Protein AF-0000000074775258 (afdb_homodimer)

InterPro domains:
  IPR004345 TB2/DP1/HVA22 [PF03134] (27-69)
  IPR004345 TB2/DP1/HVA22 [PTHR12300] (21-69)

Foldseek 3Di:
DVVVVVVVVCVVCVVVVVVVCVLPVVLVVQCVVLVVDPDVVSNVVSVVSVVVVVVVVVVCVVVVVVVVD/DVVVVVVVVCVVCVVVVVVVCVLPVVLVVQCVVLVVDPDVVSNVVSVVSVVVVVVVVVVCVVVVVVVVD

Secondary structure (DSSP, 8-state):
-HHHHHHHHHHHTHHHHHHHHHHHHHHHHHHHHHHHSS-HHHHHHHHHHHHHHHHHHHHHHHHHHHHH-/-HHHHHHHHHHHTHHHHHHHHHHHHHHHHHHHHHHHSS-HHHHHHHHHHHHHHHHHHHHHHHHHHHHH-

Radius of gyration: 17.77 Å; Cα contacts (8 Å, |Δi|>4): 85; chains: 2; bounding box: 46×44×38 Å

Solvent-accessible surface area (backbone atoms only — not comparable to full-atom values): 7496 Å² total; per-residue (Å²): 114,68,63,55,50,49,49,52,44,46,64,72,38,37,74,75,43,46,56,58,46,57,72,33,48,55,58,37,53,54,42,53,54,21,60,73,42,92,49,56,65,51,31,44,52,49,43,48,51,53,39,51,52,41,54,51,50,50,51,48,53,52,51,51,54,57,70,73,101,115,67,64,54,51,47,49,52,46,45,64,72,37,35,76,75,43,47,57,60,46,57,71,32,48,56,58,37,54,53,42,55,54,23,58,72,42,92,48,59,65,52,31,43,51,51,40,49,50,53,39,52,51,42,54,53,50,51,50,48,53,54,48,51,54,57,70,73,102

pLDDT: mean 84.48, std 12.79, range [53.47, 98.19]

Sequence (138 aa):
MGSGALLSFIARNFDVLAGPLVTLVYPLYASVKAIESKSPEDDQQWLTYWVLYSLVTLFELTFSTLIEWMGSGALLSFIARNFDVLAGPLVTLVYPLYASVKAIESKSPEDDQQWLTYWVLYSLVTLFELTFSTLIEW

Organism: Zingiber officinale (NCBI:txid94328)

Structure (mmCIF, N/CA/C/O backbone):
data_AF-0000000074775258-model_v1
#
loop_
_entity.id
_entity.type
_entity.pdbx_description
1 polymer 'HVA22-like protein'
#
loop_
_atom_site.group_PDB
_atom_site.id
_atom_site.type_symbol
_atom_site.label_atom_id
_atom_site.label_alt_id
_atom_site.label_comp_id
_atom_site.label_asym_id
_atom_site.label_entity_id
_atom_site.label_seq_id
_atom_site.pdbx_PDB_ins_code
_atom_site.Cartn_x
_atom_site.Cartn_y
_atom_site.Cartn_z
_atom_site.occupancy
_atom_site.B_iso_or_equiv
_atom_site.auth_seq_id
_atom_site.auth_comp_id
_atom_site.auth_asym_id
_atom_site.auth_atom_id
_atom_site.pdbx_PDB_model_num
ATOM 1 N N . MET A 1 1 ? -24.375 20.141 -10.727 1 53.47 1 MET A N 1
ATOM 2 C CA . MET A 1 1 ? -23.812 20.672 -9.484 1 53.47 1 MET A CA 1
ATOM 3 C C . MET A 1 1 ? -22.734 19.75 -8.922 1 53.47 1 MET A C 1
ATOM 5 O O . MET A 1 1 ? -21.688 20.219 -8.469 1 53.47 1 MET A O 1
ATOM 9 N N . GLY A 1 2 ? -23 18.484 -9 1 58 2 GLY A N 1
ATOM 10 C CA . GLY A 1 2 ? -22.172 17.438 -8.414 1 58 2 GLY A CA 1
ATOM 11 C C . GLY A 1 2 ? -20.891 17.188 -9.18 1 58 2 GLY A C 1
ATOM 12 O O . GLY A 1 2 ? -19.812 17.031 -8.578 1 58 2 GLY A O 1
ATOM 13 N N . SER A 1 3 ? -21.047 17.25 -10.453 1 64.38 3 SER A N 1
ATOM 14 C CA . SER A 1 3 ? -19.891 17.016 -11.305 1 64.38 3 SER A CA 1
ATOM 15 C C . SER A 1 3 ? -18.891 18.156 -11.219 1 64.38 3 SER A C 1
ATOM 17 O O . SER A 1 3 ? -17.688 17.922 -11.203 1 64.38 3 SER A O 1
ATOM 19 N N . GLY A 1 4 ? -19.422 19.344 -11.188 1 62.38 4 GLY A N 1
ATOM 20 C CA . GLY A 1 4 ? -18.562 20.5 -11.07 1 62.38 4 GLY A CA 1
ATOM 21 C C . GLY A 1 4 ? -17.75 20.516 -9.781 1 62.38 4 GLY A C 1
ATOM 22 O O . GLY A 1 4 ? -16.594 20.922 -9.773 1 62.38 4 GLY A O 1
ATOM 23 N N . ALA A 1 5 ? -18.484 20.266 -8.789 1 64.69 5 ALA A N 1
ATOM 24 C CA . ALA A 1 5 ? -17.812 20.219 -7.488 1 64.69 5 ALA A CA 1
ATOM 25 C C . ALA A 1 5 ? -16.734 19.156 -7.465 1 64.69 5 ALA A C 1
ATOM 27 O O . ALA A 1 5 ? -15.648 19.375 -6.918 1 64.69 5 ALA A O 1
ATOM 28 N N . LEU A 1 6 ? -17.125 18.047 -8.062 1 64.38 6 LEU A N 1
ATOM 29 C CA . LEU A 1 6 ? -16.125 16.984 -8.148 1 64.38 6 LEU A CA 1
ATOM 30 C C . LEU A 1 6 ? -14.938 17.438 -8.992 1 64.38 6 LEU A C 1
ATOM 32 O O . LEU A 1 6 ? -13.781 17.172 -8.641 1 64.38 6 LEU A O 1
ATOM 36 N N . LEU A 1 7 ? -15.289 18.031 -10.133 1 66.81 7 LEU A N 1
ATOM 37 C CA . LEU A 1 7 ? -14.219 18.5 -11.008 1 66.81 7 LEU A CA 1
ATOM 38 C C . LEU A 1 7 ? -13.367 19.547 -10.312 1 66.81 7 LEU A C 1
ATOM 40 O O . LEU A 1 7 ? -12.141 19.547 -10.43 1 66.81 7 LEU A O 1
ATOM 44 N N . SER A 1 8 ? -14.062 20.531 -9.711 1 70.19 8 SER A N 1
ATOM 45 C CA . SER A 1 8 ? -13.32 21.547 -8.961 1 70.19 8 SER A CA 1
ATOM 46 C C . SER A 1 8 ? -12.484 20.906 -7.855 1 70.19 8 SER A C 1
ATOM 48 O O . SER A 1 8 ? -11.359 21.344 -7.594 1 70.19 8 SER A O 1
ATOM 50 N N . PHE A 1 9 ? -13.102 19.922 -7.238 1 65.75 9 PHE A N 1
ATOM 51 C CA . PHE A 1 9 ? -12.406 19.203 -6.18 1 65.75 9 PHE A CA 1
ATOM 52 C C . PHE A 1 9 ? -11.164 18.516 -6.723 1 65.75 9 PHE A C 1
ATOM 54 O O . PHE A 1 9 ? -10.086 18.609 -6.125 1 65.75 9 PHE A O 1
ATOM 61 N N . ILE A 1 10 ? -11.383 17.75 -7.754 1 67.94 10 ILE A N 1
ATOM 62 C CA . ILE A 1 10 ? -10.281 17.016 -8.367 1 67.94 10 ILE A CA 1
ATOM 63 C C . ILE A 1 10 ? -9.18 17.984 -8.789 1 67.94 10 ILE A C 1
ATOM 65 O O . ILE A 1 10 ? -7.996 17.719 -8.57 1 67.94 10 ILE A O 1
ATOM 69 N N . ALA A 1 11 ? -9.609 18.984 -9.336 1 69.31 11 ALA A N 1
ATOM 70 C CA . ALA A 1 11 ? -8.664 19.984 -9.812 1 69.31 11 ALA A CA 1
ATOM 71 C C . ALA A 1 11 ? -7.883 20.594 -8.656 1 69.31 11 ALA A C 1
ATOM 73 O O . ALA A 1 11 ? -6.68 20.859 -8.773 1 69.31 11 ALA A O 1
ATOM 74 N N . ARG A 1 12 ? -8.578 20.828 -7.586 1 70.12 12 ARG A N 1
ATOM 75 C CA . ARG A 1 12 ? -7.949 21.5 -6.457 1 70.12 12 ARG A CA 1
ATOM 76 C C . ARG A 1 12 ? -7.043 20.531 -5.688 1 70.12 12 ARG A C 1
ATOM 78 O O . ARG A 1 12 ? -6.055 20.953 -5.082 1 70.12 12 ARG A O 1
ATOM 85 N N . ASN A 1 13 ? -7.496 19.328 -5.824 1 68.5 13 ASN A N 1
ATOM 86 C CA . ASN A 1 13 ? -6.742 18.359 -5.043 1 68.5 13 ASN A CA 1
ATOM 87 C C . ASN A 1 13 ? -5.895 17.453 -5.938 1 68.5 13 ASN A C 1
ATOM 89 O O . ASN A 1 13 ? -5.469 16.375 -5.516 1 68.5 13 ASN A O 1
ATOM 93 N N . PHE A 1 14 ? -5.762 17.828 -7.145 1 70.94 14 PHE A N 1
ATOM 94 C CA . PHE A 1 14 ? -5.078 17 -8.125 1 70.94 14 PHE A CA 1
ATOM 95 C C . PHE A 1 14 ? -3.67 16.656 -7.648 1 70.94 14 PHE A C 1
ATOM 97 O O . PHE A 1 14 ? -3.23 15.508 -7.77 1 70.94 14 PHE A O 1
ATOM 104 N N . ASP A 1 15 ? -3.02 17.562 -7.176 1 69.44 15 ASP A N 1
ATOM 105 C CA . ASP A 1 15 ? -1.627 17.375 -6.785 1 69.44 15 ASP A CA 1
ATOM 106 C C . ASP A 1 15 ? -1.521 16.422 -5.59 1 69.44 15 ASP A C 1
ATOM 108 O O . ASP A 1 15 ? -0.659 15.547 -5.562 1 69.44 15 ASP A O 1
ATOM 112 N N . VAL A 1 16 ? -2.43 16.594 -4.695 1 66.69 16 VAL A N 1
ATOM 113 C CA . VAL A 1 16 ? -2.354 15.836 -3.451 1 66.69 16 VAL A CA 1
ATOM 114 C C . VAL A 1 16 ? -2.848 14.406 -3.684 1 66.69 16 VAL A C 1
ATOM 116 O O . VAL A 1 16 ? -2.34 13.461 -3.078 1 66.69 16 VAL A O 1
ATOM 119 N N . LEU A 1 17 ? -3.73 14.297 -4.648 1 73.06 17 LEU A N 1
ATOM 120 C CA . LEU A 1 17 ? -4.344 12.992 -4.867 1 73.06 17 LEU A CA 1
ATOM 121 C C . LEU A 1 17 ? -3.617 12.227 -5.965 1 73.06 17 LEU A C 1
ATOM 123 O O . LEU A 1 17 ? -3.693 10.992 -6.023 1 73.06 17 LEU A O 1
ATOM 127 N N . ALA A 1 18 ? -2.914 12.984 -6.797 1 75.38 18 ALA A N 1
ATOM 128 C CA . ALA A 1 18 ? -2.338 12.359 -7.984 1 75.38 18 ALA A CA 1
ATOM 129 C C . ALA A 1 18 ? -1.343 11.266 -7.602 1 75.38 18 ALA A C 1
ATOM 131 O O . ALA A 1 18 ? -1.353 10.18 -8.18 1 75.38 18 ALA A O 1
ATOM 132 N N . GLY A 1 19 ? -0.589 11.523 -6.633 1 77.31 19 GLY A N 1
ATOM 133 C CA . GLY A 1 19 ? 0.424 10.57 -6.211 1 77.31 19 GLY A CA 1
ATOM 134 C C . GLY A 1 19 ? -0.159 9.258 -5.723 1 77.31 19 GLY A C 1
ATOM 135 O O . GLY A 1 19 ? 0.092 8.203 -6.312 1 77.31 19 GLY A O 1
ATOM 136 N N . PRO A 1 20 ? -0.97 9.391 -4.793 1 80 20 PRO A N 1
ATOM 137 C CA . PRO A 1 20 ? -1.56 8.164 -4.258 1 80 20 PRO A CA 1
ATOM 138 C C . PRO A 1 20 ? -2.463 7.453 -5.266 1 80 20 PRO A C 1
ATOM 140 O O . PRO A 1 20 ? -2.533 6.223 -5.277 1 80 20 PRO A O 1
ATOM 143 N N . LEU A 1 21 ? -3.051 8.219 -6.125 1 80.88 21 LEU A N 1
ATOM 144 C CA . LEU A 1 21 ? -3.92 7.594 -7.113 1 80.88 21 LEU A CA 1
ATOM 145 C C . LEU A 1 21 ? -3.105 6.766 -8.102 1 80.88 21 LEU A C 1
ATOM 147 O O . LEU A 1 21 ? -3.488 5.645 -8.445 1 80.88 21 LEU A O 1
ATOM 151 N N . VAL A 1 22 ? -2.021 7.328 -8.492 1 83.88 22 VAL A N 1
ATOM 152 C CA . VAL A 1 22 ? -1.19 6.625 -9.461 1 83.88 22 VAL A CA 1
ATOM 153 C C . VAL A 1 22 ? -0.529 5.418 -8.797 1 83.88 22 VAL A C 1
ATOM 155 O O . VAL A 1 22 ? -0.477 4.332 -9.375 1 83.88 22 VAL A O 1
ATOM 158 N N . THR A 1 23 ? -0.115 5.531 -7.594 1 89.19 23 THR A N 1
ATOM 159 C CA . THR A 1 23 ? 0.648 4.492 -6.91 1 89.19 23 THR A CA 1
ATOM 160 C C . THR A 1 23 ? -0.279 3.406 -6.371 1 89.19 23 THR A C 1
ATOM 162 O O . THR A 1 23 ? 0.177 2.324 -6 1 89.19 23 THR A O 1
ATOM 165 N N . LEU A 1 24 ? -1.541 3.709 -6.5 1 92.88 24 LEU A N 1
ATOM 166 C CA . LEU A 1 24 ? -2.459 2.732 -5.922 1 92.88 24 LEU A CA 1
ATOM 167 C C . LEU A 1 24 ? -3.373 2.146 -6.996 1 92.88 24 LEU A C 1
ATOM 169 O O . LEU A 1 24 ? -3.588 0.932 -7.035 1 92.88 24 LEU A O 1
ATOM 173 N N . VAL A 1 25 ? -3.797 2.955 -7.969 1 92.88 25 VAL A N 1
ATOM 174 C CA . VAL A 1 25 ? -4.852 2.518 -8.875 1 92.88 25 VAL A CA 1
ATOM 175 C C . VAL A 1 25 ? -4.297 1.488 -9.859 1 92.88 25 VAL A C 1
ATOM 177 O O . VAL A 1 25 ? -4.871 0.409 -10.031 1 92.88 25 VAL A O 1
ATOM 180 N N . TYR A 1 26 ? -3.193 1.813 -10.516 1 94.12 26 TYR A N 1
ATOM 181 C CA . TYR A 1 26 ? -2.652 0.896 -11.516 1 94.12 26 TYR A CA 1
ATOM 182 C C . TYR A 1 26 ? -2.25 -0.427 -10.875 1 94.12 26 TYR A C 1
ATOM 184 O O . TYR A 1 26 ? -2.668 -1.495 -11.328 1 94.12 26 TYR A O 1
ATOM 192 N N . PRO A 1 27 ? -1.429 -0.391 -9.859 1 96.88 27 PRO A N 1
ATOM 193 C CA . PRO A 1 27 ? -1.077 -1.658 -9.211 1 96.88 27 PRO A CA 1
ATOM 194 C C . PRO A 1 27 ? -2.297 -2.412 -8.688 1 96.88 27 PRO A C 1
ATOM 196 O O . PRO A 1 27 ? -2.303 -3.645 -8.664 1 96.88 27 PRO A O 1
ATOM 199 N N . LEU A 1 28 ? -3.266 -1.71 -8.25 1 97.38 28 LEU A N 1
ATOM 200 C CA . LEU A 1 28 ? -4.504 -2.34 -7.805 1 97.38 28 LEU A CA 1
ATOM 201 C C . LEU A 1 28 ? -5.164 -3.105 -8.945 1 97.38 28 LEU A C 1
ATOM 203 O O . LEU A 1 28 ? -5.484 -4.289 -8.805 1 97.38 28 LEU A O 1
ATOM 207 N N . TYR A 1 29 ? -5.32 -2.422 -10 1 96.56 29 TYR A N 1
ATOM 208 C CA . TYR A 1 29 ? -5.922 -3.031 -11.18 1 96.56 29 TYR A CA 1
ATOM 209 C C . TYR A 1 29 ? -5.109 -4.23 -11.656 1 96.56 29 TYR A C 1
ATOM 211 O O . TYR A 1 29 ? -5.66 -5.305 -11.898 1 96.56 29 TYR A O 1
ATOM 219 N N . ALA A 1 30 ? -3.877 -4.086 -11.781 1 96.5 30 ALA A N 1
ATOM 220 C CA . ALA A 1 30 ? -2.977 -5.141 -12.242 1 96.5 30 ALA A CA 1
ATOM 221 C C . ALA A 1 30 ? -2.953 -6.305 -11.25 1 96.5 30 ALA A C 1
ATOM 223 O O . ALA A 1 30 ? -2.822 -7.465 -11.656 1 96.5 30 ALA A O 1
ATOM 224 N N . SER A 1 31 ? -3.105 -6.098 -9.945 1 98.19 31 SER A N 1
ATOM 225 C CA . SER A 1 31 ? -3.135 -7.145 -8.93 1 98.19 31 SER A CA 1
ATOM 226 C C . SER A 1 31 ? -4.398 -7.992 -9.039 1 98.19 31 SER A C 1
ATOM 228 O O . SER A 1 31 ? -4.348 -9.211 -8.875 1 98.19 31 SER A O 1
ATOM 230 N N . VAL A 1 32 ? -5.508 -7.398 -9.383 1 97.75 32 VAL A N 1
ATOM 231 C CA . VAL A 1 32 ? -6.754 -8.133 -9.57 1 97.75 32 VAL A CA 1
ATOM 232 C C . VAL A 1 32 ? -6.629 -9.078 -10.758 1 97.75 32 VAL A C 1
ATOM 234 O O . VAL A 1 32 ? -6.988 -10.25 -10.672 1 97.75 32 VAL A O 1
ATOM 237 N N . LYS A 1 33 ? -6.078 -8.5 -11.812 1 97.62 33 LYS A N 1
ATOM 238 C CA . LYS A 1 33 ? -5.875 -9.328 -13 1 97.62 33 LYS A CA 1
ATOM 239 C C . LYS A 1 33 ? -4.914 -10.477 -12.703 1 97.62 33 LYS A C 1
ATOM 241 O O . LYS A 1 33 ? -5.109 -11.594 -13.188 1 97.62 33 LYS A O 1
ATOM 246 N N . ALA A 1 34 ? -3.855 -10.211 -11.914 1 96.69 34 ALA A N 1
ATOM 247 C CA . ALA A 1 34 ? -2.879 -11.234 -11.547 1 96.69 34 ALA A CA 1
ATOM 248 C C . ALA A 1 34 ? -3.527 -12.344 -10.719 1 96.69 34 ALA A C 1
ATOM 250 O O . ALA A 1 34 ? -3.244 -13.523 -10.93 1 96.69 34 ALA A O 1
ATOM 251 N N . ILE A 1 35 ? -4.395 -12 -9.875 1 96.44 35 ILE A N 1
ATOM 252 C CA . ILE A 1 35 ? -5.078 -12.977 -9.031 1 96.44 35 ILE A CA 1
ATOM 253 C C . ILE A 1 35 ? -5.95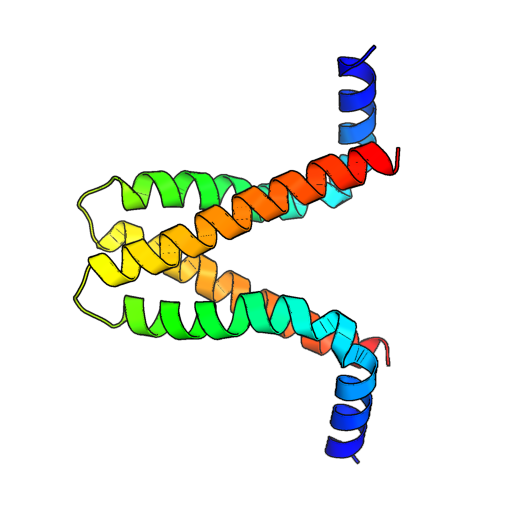3 -13.883 -9.891 1 96.44 35 ILE A C 1
ATOM 255 O O . ILE A 1 35 ? -6.055 -15.086 -9.633 1 96.44 35 ILE A O 1
ATOM 259 N N . GLU A 1 36 ? -6.547 -13.305 -10.828 1 95.12 36 GLU A N 1
ATOM 260 C CA . GLU A 1 36 ? -7.469 -14.039 -11.695 1 95.12 36 GLU A CA 1
ATOM 261 C C . GLU A 1 36 ? -6.715 -14.922 -12.68 1 95.12 36 GLU A C 1
ATOM 263 O O . GLU A 1 36 ? -7.262 -15.906 -13.18 1 95.12 36 GLU A O 1
ATOM 268 N N . SER A 1 37 ? -5.477 -14.547 -12.891 1 91.69 37 SER A N 1
ATOM 269 C CA . SER A 1 37 ? -4.684 -15.336 -13.828 1 91.69 37 SER A CA 1
ATOM 270 C C . SER A 1 37 ? -4.18 -16.625 -13.18 1 91.69 37 SER A C 1
ATOM 272 O O . SER A 1 37 ? -4.129 -16.734 -11.953 1 91.69 37 SER A O 1
ATOM 274 N N . LYS A 1 38 ? -3.785 -17.641 -14.016 1 90 38 LYS A N 1
ATOM 275 C CA . LYS A 1 38 ? -3.305 -18.922 -13.508 1 90 38 LYS A CA 1
ATOM 276 C C . LYS A 1 38 ? -1.784 -18.922 -13.383 1 90 38 LYS A C 1
ATOM 278 O O . LYS A 1 38 ? -1.204 -19.875 -12.852 1 90 38 LYS A O 1
ATOM 283 N N . SER A 1 39 ? -1.203 -17.828 -13.672 1 92.25 39 SER A N 1
ATOM 284 C CA . SER A 1 39 ? 0.255 -17.781 -13.633 1 92.25 39 SER A CA 1
ATOM 285 C C . SER A 1 39 ? 0.76 -17.25 -12.297 1 92.25 39 SER A C 1
ATOM 287 O O . SER A 1 39 ? 0.431 -16.125 -11.906 1 92.25 39 SER A O 1
ATOM 289 N N . PRO A 1 40 ? 1.575 -18 -11.656 1 92 40 PRO A N 1
ATOM 290 C CA . PRO A 1 40 ? 2.127 -17.547 -10.375 1 92 40 PRO A CA 1
ATOM 291 C C . PRO A 1 40 ? 3.154 -16.422 -10.531 1 92 40 PRO A C 1
ATOM 293 O O . PRO A 1 40 ? 3.385 -15.656 -9.602 1 92 40 PRO A O 1
ATOM 296 N N . GLU A 1 41 ? 3.672 -16.281 -11.727 1 93.94 41 GLU A N 1
ATOM 297 C CA . GLU A 1 41 ? 4.707 -15.281 -11.969 1 93.94 41 GLU A CA 1
ATOM 298 C C . GLU A 1 41 ? 4.145 -13.867 -11.867 1 93.94 41 GLU A C 1
ATOM 300 O O . GLU A 1 41 ? 4.809 -12.969 -11.359 1 93.94 41 GLU A O 1
ATOM 305 N N . ASP A 1 42 ? 2.977 -13.672 -12.391 1 95.56 42 ASP A N 1
ATOM 306 C CA . ASP A 1 42 ? 2.381 -12.344 -12.336 1 95.56 42 ASP A CA 1
ATOM 307 C C . ASP A 1 42 ? 1.985 -11.984 -10.906 1 95.56 42 ASP A C 1
ATOM 309 O O . ASP A 1 42 ? 2.133 -10.836 -10.484 1 95.56 42 ASP A O 1
ATOM 313 N N . ASP A 1 43 ? 1.521 -12.977 -10.086 1 96.62 43 ASP A N 1
ATOM 314 C CA . ASP A 1 43 ? 1.24 -12.719 -8.68 1 96.62 43 ASP A CA 1
ATOM 315 C C . ASP A 1 43 ? 2.488 -12.219 -7.953 1 96.62 43 ASP A C 1
ATOM 317 O O . ASP A 1 43 ? 2.43 -11.234 -7.211 1 96.62 43 ASP A O 1
ATOM 321 N N . GLN A 1 44 ? 3.617 -12.906 -8.219 1 96.06 44 GLN A N 1
ATOM 322 C CA . GLN A 1 44 ? 4.859 -12.539 -7.551 1 96.06 44 GLN A CA 1
ATOM 323 C C . GLN A 1 44 ? 5.32 -11.148 -7.957 1 96.06 44 GLN A C 1
ATOM 325 O O . GLN A 1 44 ? 5.832 -10.391 -7.129 1 96.06 44 GLN A O 1
ATOM 330 N N . GLN A 1 45 ? 5.129 -10.836 -9.18 1 96.31 45 GLN A N 1
ATOM 331 C CA . GLN A 1 45 ? 5.531 -9.523 -9.68 1 96.31 45 GLN A CA 1
ATOM 332 C C . GLN A 1 45 ? 4.832 -8.406 -8.914 1 96.31 45 GLN A C 1
ATOM 334 O O . GLN A 1 45 ? 5.48 -7.484 -8.422 1 96.31 45 GLN A O 1
ATOM 339 N N . TRP A 1 46 ? 3.549 -8.469 -8.875 1 97.75 46 TRP A N 1
ATOM 340 C CA . TRP A 1 46 ? 2.787 -7.395 -8.242 1 97.75 46 TRP A CA 1
ATOM 341 C C . TRP A 1 46 ? 2.945 -7.438 -6.723 1 97.75 46 TRP A C 1
ATOM 343 O O . TRP A 1 46 ? 2.938 -6.398 -6.062 1 97.75 46 TRP A O 1
ATOM 353 N N . LEU A 1 47 ? 3.156 -8.594 -6.16 1 98 47 LEU A N 1
ATOM 354 C CA . LE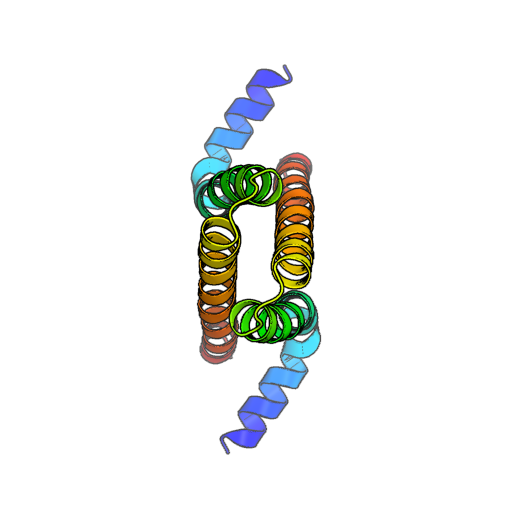U A 1 47 ? 3.49 -8.68 -4.742 1 98 47 LEU A CA 1
ATOM 355 C C . LEU A 1 47 ? 4.82 -7.988 -4.457 1 98 47 LEU A C 1
ATOM 357 O O . LEU A 1 47 ? 4.965 -7.297 -3.447 1 98 47 LEU A O 1
ATOM 361 N N . THR A 1 48 ? 5.801 -8.188 -5.352 1 98 48 THR A N 1
ATOM 362 C CA . THR A 1 48 ? 7.09 -7.52 -5.207 1 98 48 THR A CA 1
ATOM 363 C C . THR A 1 48 ? 6.918 -6.004 -5.242 1 98 48 THR A C 1
ATOM 365 O O . THR A 1 48 ? 7.578 -5.281 -4.492 1 98 48 THR A O 1
ATOM 368 N N . TYR A 1 49 ? 6.086 -5.508 -6.129 1 97.81 49 TYR A N 1
ATOM 369 C CA . TYR A 1 49 ? 5.789 -4.078 -6.16 1 97.81 49 TYR A CA 1
ATOM 370 C C . TYR A 1 49 ? 5.309 -3.592 -4.797 1 97.81 49 TYR A C 1
ATOM 372 O O . TYR A 1 49 ? 5.781 -2.572 -4.293 1 97.81 49 TYR A O 1
ATOM 380 N N . TRP A 1 50 ? 4.395 -4.32 -4.172 1 97.44 50 TRP A N 1
ATOM 381 C CA . TRP A 1 50 ? 3.807 -3.926 -2.895 1 97.44 50 TRP A CA 1
ATOM 382 C C . TRP A 1 50 ? 4.844 -3.988 -1.776 1 97.44 50 TRP A C 1
ATOM 384 O O . TRP A 1 50 ? 4.816 -3.174 -0.852 1 97.44 50 TRP A O 1
ATOM 394 N N . VAL A 1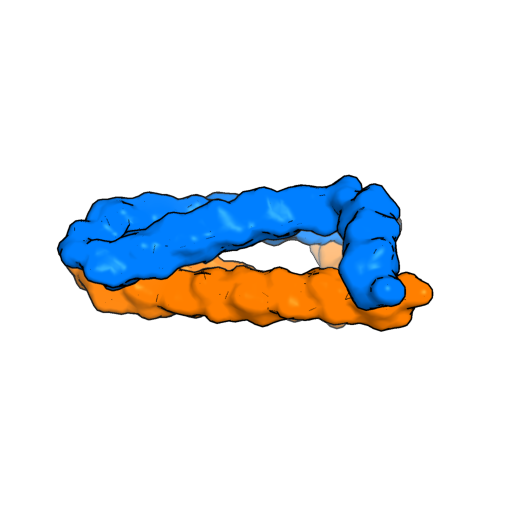 51 ? 5.789 -4.934 -1.892 1 97.75 51 VAL A N 1
ATOM 395 C CA . VAL A 1 51 ? 6.879 -5.035 -0.929 1 97.75 51 VAL A CA 1
ATOM 396 C C . VAL A 1 51 ? 7.789 -3.814 -1.048 1 97.75 51 VAL A C 1
ATOM 398 O O . VAL A 1 51 ? 8.133 -3.189 -0.043 1 97.75 51 VAL A O 1
ATOM 401 N N . LEU A 1 52 ? 8.125 -3.434 -2.238 1 97.06 52 LEU A N 1
ATOM 402 C CA . LEU A 1 52 ? 8.984 -2.279 -2.471 1 97.06 52 LEU A CA 1
ATOM 403 C C . LEU A 1 52 ? 8.297 -0.991 -2.029 1 97.06 52 LEU A C 1
ATOM 405 O O . LEU A 1 52 ? 8.93 -0.127 -1.416 1 97.06 52 LEU A O 1
ATOM 409 N N . TYR A 1 53 ? 7.047 -0.898 -2.387 1 96 53 TYR A N 1
ATOM 410 C CA . TYR A 1 53 ? 6.25 0.249 -1.967 1 96 53 TYR A CA 1
ATOM 411 C C . TYR A 1 53 ? 6.23 0.375 -0.448 1 96 53 TYR A C 1
ATOM 413 O O . TYR A 1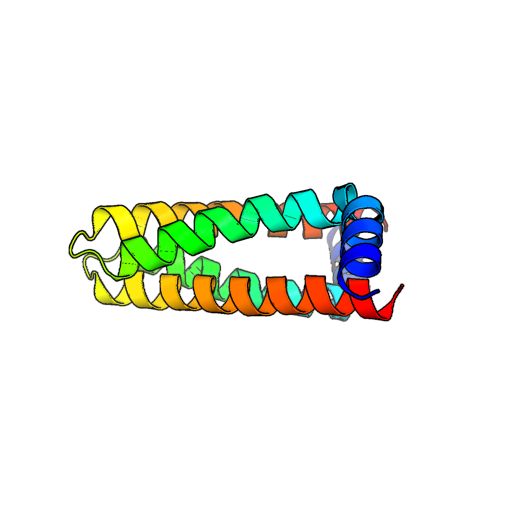 53 ? 6.383 1.473 0.092 1 96 53 TYR A O 1
ATOM 421 N N . SER A 1 54 ? 6.02 -0.719 0.249 1 94.94 54 SER A N 1
ATOM 422 C CA . SER A 1 54 ? 5.98 -0.729 1.708 1 94.94 54 SER A CA 1
ATOM 423 C C . SER A 1 54 ? 7.328 -0.33 2.299 1 94.94 54 SER A C 1
ATOM 425 O O . SER A 1 54 ? 7.387 0.43 3.268 1 94.94 54 SER A O 1
ATOM 427 N N . LEU A 1 55 ? 8.445 -0.823 1.759 1 95.5 55 LEU A N 1
ATOM 428 C CA . LEU A 1 55 ? 9.781 -0.511 2.252 1 95.5 55 LEU A CA 1
ATOM 429 C C . LEU A 1 55 ? 10.086 0.976 2.102 1 95.5 55 LEU A C 1
ATOM 431 O O . LEU A 1 55 ? 10.594 1.607 3.029 1 95.5 55 LEU A O 1
ATOM 435 N N . VAL A 1 56 ? 9.773 1.507 0.97 1 93.88 56 VAL A N 1
ATOM 436 C CA . VAL A 1 56 ? 10.008 2.926 0.716 1 93.88 56 VAL A CA 1
ATOM 437 C C . VAL A 1 56 ? 9.141 3.768 1.654 1 93.88 56 VAL A C 1
ATOM 439 O O . VAL A 1 56 ? 9.625 4.738 2.242 1 93.88 56 VAL A O 1
ATOM 442 N N . THR A 1 57 ? 7.832 3.338 1.797 1 90.62 57 THR A N 1
ATOM 443 C CA . THR A 1 57 ? 6.91 4.07 2.658 1 90.62 57 THR A CA 1
ATOM 444 C C . THR A 1 57 ? 7.391 4.043 4.105 1 90.62 57 THR A C 1
ATOM 446 O O . THR A 1 57 ? 7.375 5.07 4.789 1 90.62 57 THR A O 1
ATOM 449 N N . LEU A 1 58 ? 7.875 2.949 4.559 1 89.06 58 LEU A N 1
ATOM 450 C CA . LEU A 1 58 ? 8.375 2.818 5.922 1 89.06 58 LEU A CA 1
ATOM 451 C C . LEU A 1 58 ? 9.617 3.678 6.133 1 89.06 58 LEU A C 1
ATOM 453 O O . LEU A 1 58 ? 9.766 4.324 7.172 1 89.06 58 LEU A O 1
ATOM 457 N N . PHE A 1 59 ? 10.484 3.643 5.176 1 90.75 59 PHE A N 1
ATOM 458 C CA . PHE A 1 59 ? 11.68 4.48 5.234 1 90.75 59 PHE A CA 1
ATOM 459 C C . PHE A 1 59 ? 11.305 5.953 5.297 1 90.75 59 PHE A C 1
ATOM 461 O O . PHE A 1 59 ? 11.867 6.715 6.082 1 90.75 59 PHE A O 1
ATOM 468 N N . GLU A 1 60 ? 10.336 6.352 4.496 1 86.75 60 GLU A N 1
ATOM 469 C CA . GLU A 1 60 ? 9.891 7.738 4.473 1 86.75 60 GLU A CA 1
ATOM 470 C C . GLU A 1 60 ? 9.266 8.141 5.805 1 86.75 60 GLU A C 1
ATOM 472 O O . GLU A 1 60 ? 9.508 9.242 6.301 1 86.75 60 GLU A O 1
ATOM 477 N N . LEU A 1 61 ? 8.477 7.301 6.32 1 83.31 61 LEU A N 1
ATOM 478 C CA . LEU A 1 61 ? 7.832 7.57 7.598 1 83.31 61 LEU A CA 1
ATOM 479 C C . LEU A 1 61 ? 8.867 7.73 8.711 1 83.31 61 LEU A C 1
ATOM 481 O O . LEU A 1 61 ? 8.75 8.625 9.547 1 83.31 61 LEU A O 1
ATOM 485 N N . THR A 1 62 ? 9.844 6.859 8.727 1 83 62 THR A N 1
ATOM 486 C CA . THR A 1 62 ? 10.891 6.918 9.742 1 83 62 THR A CA 1
ATOM 487 C C . THR A 1 62 ? 11.711 8.195 9.594 1 83 62 THR A C 1
ATOM 489 O O . THR A 1 62 ? 11.953 8.898 10.578 1 83 62 THR A O 1
ATOM 492 N N . PHE A 1 63 ? 12.07 8.531 8.422 1 83.75 63 PHE A N 1
ATOM 493 C CA . PHE A 1 63 ? 12.914 9.703 8.195 1 83.75 63 PHE A CA 1
ATOM 494 C C . PHE A 1 63 ? 12.133 10.984 8.398 1 83.75 63 PHE A C 1
ATOM 496 O O . PHE A 1 63 ? 12.664 11.977 8.914 1 83.75 63 PHE A O 1
ATOM 503 N N . SER A 1 64 ? 10.938 11.031 7.969 1 81.5 64 SER A N 1
ATOM 504 C CA . SER A 1 64 ? 10.117 12.219 8.172 1 81.5 64 SER A CA 1
ATOM 505 C C . SER A 1 64 ? 9.922 12.508 9.656 1 81.5 64 SER A C 1
ATOM 507 O O . SER A 1 64 ? 9.938 13.664 10.078 1 81.5 64 SER A O 1
ATOM 509 N N . THR A 1 65 ? 9.727 11.547 10.438 1 77 65 THR A N 1
ATOM 510 C CA . THR A 1 65 ? 9.555 11.703 11.883 1 77 65 THR A CA 1
ATOM 511 C C . THR A 1 65 ? 10.859 12.156 12.539 1 77 65 THR A C 1
ATOM 513 O O . THR A 1 65 ? 10.844 12.992 13.445 1 77 65 THR A O 1
ATOM 516 N N . LEU A 1 66 ? 11.93 11.68 12 1 74.06 66 LEU A N 1
ATOM 517 C CA . LEU A 1 66 ? 13.242 12.047 12.523 1 74.06 66 LEU A CA 1
ATOM 518 C C . LEU A 1 66 ? 13.57 13.5 12.219 1 74.06 66 LEU A C 1
ATOM 520 O O . LEU A 1 66 ? 14.133 14.203 13.055 1 74.06 66 LEU A O 1
ATOM 524 N N . ILE A 1 67 ? 13.203 13.914 11.055 1 78.75 67 ILE A N 1
ATOM 525 C CA . ILE A 1 67 ? 13.531 15.266 10.617 1 78.75 67 ILE A CA 1
ATOM 526 C C . ILE A 1 67 ? 12.633 16.266 11.336 1 78.75 67 ILE A C 1
ATOM 528 O O . ILE A 1 67 ? 13.055 17.391 11.617 1 78.75 67 ILE A O 1
ATOM 532 N N . GLU A 1 68 ? 11.453 15.938 11.531 1 73.06 68 GLU A N 1
ATOM 533 C CA . GLU A 1 68 ? 10.516 16.844 12.203 1 73.06 68 GLU A CA 1
ATOM 534 C C . GLU A 1 68 ? 10.852 16.984 13.688 1 73.06 68 GLU A C 1
ATOM 536 O O . GLU A 1 68 ? 10.469 17.969 14.32 1 73.06 68 GLU A O 1
ATOM 541 N N . TRP A 1 69 ? 11.406 16.031 14.25 1 63.34 69 TRP A N 1
ATOM 542 C CA . TRP A 1 69 ? 11.781 16.156 15.656 1 63.34 69 TRP A CA 1
ATOM 543 C C . TRP A 1 69 ? 13.18 16.75 15.797 1 63.34 69 TRP A C 1
ATOM 545 O O . TRP A 1 69 ? 13.406 17.625 16.641 1 63.34 69 TRP A O 1
ATOM 555 N N . MET B 1 1 ? 22.469 8.328 23.484 1 53.53 1 MET B N 1
ATOM 556 C CA . MET B 1 1 ? 21.828 9.539 23 1 53.53 1 MET B CA 1
ATOM 557 C C . MET B 1 1 ? 20.844 9.227 21.875 1 53.53 1 MET B C 1
ATOM 559 O O . MET B 1 1 ? 19.734 9.773 21.844 1 53.53 1 MET B O 1
ATOM 563 N N . GLY B 1 2 ? 21.234 8.344 21.016 1 57.91 2 GLY B N 1
ATOM 564 C CA . GLY B 1 2 ? 20.516 7.973 19.797 1 57.91 2 GLY B CA 1
ATOM 565 C C . GLY B 1 2 ? 19.281 7.125 20.062 1 57.91 2 GLY B C 1
ATOM 566 O O . GLY B 1 2 ? 18.234 7.355 19.484 1 57.91 2 GLY B O 1
ATOM 567 N N . SER B 1 3 ? 19.484 6.273 21.016 1 64.25 3 SER B N 1
ATOM 568 C CA . SER B 1 3 ? 18.391 5.371 21.359 1 64.25 3 SER B CA 1
ATOM 569 C C . SER B 1 3 ? 17.266 6.109 22.062 1 64.25 3 SER B C 1
ATOM 571 O O . SER B 1 3 ? 16.078 5.844 21.812 1 64.25 3 SER B O 1
ATOM 573 N N . GLY B 1 4 ? 17.656 7 22.938 1 62.97 4 GLY B N 1
ATOM 574 C CA . GLY B 1 4 ? 16.656 7.785 23.641 1 62.97 4 GLY B CA 1
ATOM 575 C C . GLY B 1 4 ? 15.812 8.648 22.719 1 62.97 4 GLY B C 1
ATOM 576 O O . GLY B 1 4 ? 14.609 8.797 22.938 1 62.97 4 GLY B O 1
ATOM 577 N N . ALA B 1 5 ? 16.547 9.242 21.891 1 64.5 5 ALA B N 1
ATOM 578 C CA . ALA B 1 5 ? 15.859 10.094 20.922 1 64.5 5 ALA B CA 1
ATOM 579 C C . ALA B 1 5 ? 14.891 9.281 20.078 1 64.5 5 ALA B C 1
ATOM 581 O O . ALA B 1 5 ? 13.773 9.727 19.797 1 64.5 5 ALA B O 1
ATOM 582 N N . LEU B 1 6 ? 15.414 8.141 19.703 1 65.31 6 LEU B N 1
ATOM 583 C CA . LEU B 1 6 ? 14.539 7.258 18.953 1 65.31 6 LEU B CA 1
ATOM 584 C C . LEU B 1 6 ? 13.336 6.832 19.781 1 65.31 6 LEU B C 1
ATOM 586 O O . LEU B 1 6 ? 12.211 6.805 19.281 1 65.31 6 LEU B O 1
ATOM 590 N N . LEU B 1 7 ? 13.656 6.441 21.031 1 67.75 7 LEU B N 1
ATOM 591 C CA . LEU B 1 7 ? 12.57 6.016 21.906 1 67.75 7 LEU B CA 1
ATOM 592 C C . LEU B 1 7 ? 11.586 7.152 22.141 1 67.75 7 LEU B C 1
ATOM 594 O O . LEU B 1 7 ? 10.375 6.938 22.156 1 67.75 7 LEU B O 1
ATOM 598 N N . SER B 1 8 ? 12.164 8.312 22.484 1 70.56 8 SER B N 1
ATOM 599 C CA . SER B 1 8 ? 11.289 9.461 22.672 1 70.56 8 SER B CA 1
ATOM 600 C C . SER B 1 8 ? 10.477 9.766 21.406 1 70.56 8 SER B C 1
ATOM 602 O O . SER B 1 8 ? 9.305 10.125 21.5 1 70.56 8 SER B O 1
ATOM 604 N N . PHE B 1 9 ? 11.203 9.625 20.312 1 66.25 9 PHE B N 1
ATOM 605 C CA . PHE B 1 9 ? 10.555 9.844 19.016 1 66.25 9 PHE B CA 1
ATOM 606 C C . PHE B 1 9 ? 9.414 8.859 18.812 1 66.25 9 PHE B C 1
ATOM 608 O O . PHE B 1 9 ? 8.312 9.242 18.422 1 66.25 9 PHE B O 1
ATOM 615 N N . ILE B 1 10 ? 9.727 7.602 18.969 1 68.44 10 ILE B N 1
ATOM 616 C CA . ILE B 1 10 ? 8.734 6.547 18.781 1 68.44 10 ILE B CA 1
ATOM 617 C C . ILE B 1 10 ? 7.547 6.785 19.719 1 68.44 10 ILE B C 1
ATOM 619 O O . ILE B 1 10 ? 6.395 6.648 19.312 1 68.44 10 ILE B O 1
ATOM 623 N N . ALA B 1 11 ? 7.883 7.086 20.844 1 70.06 11 ALA B N 1
ATOM 624 C CA . ALA B 1 11 ? 6.84 7.301 21.844 1 70.06 11 ALA B CA 1
ATOM 625 C C . ALA B 1 11 ? 5.961 8.492 21.469 1 70.06 11 ALA B C 1
ATOM 627 O O . ALA B 1 11 ? 4.746 8.461 21.672 1 70.06 11 ALA B O 1
ATOM 628 N N . ARG B 1 12 ? 6.594 9.5 20.953 1 71.44 12 ARG B N 1
ATOM 629 C CA . ARG B 1 12 ? 5.855 10.719 20.641 1 71.44 12 ARG B CA 1
ATOM 630 C C . ARG B 1 12 ? 5.031 10.547 19.375 1 71.44 12 ARG B C 1
ATOM 632 O O . ARG B 1 12 ? 3.988 11.18 19.203 1 71.44 12 ARG B O 1
ATOM 639 N N . ASN B 1 13 ? 5.621 9.656 18.578 1 69.25 13 ASN B N 1
ATOM 640 C CA . ASN B 1 13 ? 4.953 9.492 17.297 1 69.25 13 ASN B CA 1
ATOM 641 C C . ASN B 1 13 ? 4.242 8.141 17.203 1 69.25 13 ASN B C 1
ATOM 643 O O . ASN B 1 13 ? 3.934 7.676 16.109 1 69.25 13 ASN B O 1
ATOM 647 N N . PHE B 1 14 ? 4.086 7.543 18.344 1 71.69 14 PHE B N 1
ATOM 648 C CA . PHE B 1 14 ? 3.529 6.195 18.359 1 71.69 14 PHE B CA 1
ATOM 649 C C . PHE B 1 14 ? 2.164 6.156 17.688 1 71.69 14 PHE B C 1
ATOM 651 O O . PHE B 1 14 ? 1.871 5.242 16.922 1 71.69 14 PHE B O 1
ATOM 658 N N . ASP B 1 15 ? 1.387 7.059 17.969 1 71 15 ASP B N 1
ATOM 659 C CA . ASP B 1 15 ? 0.019 7.066 17.469 1 71 15 ASP B CA 1
ATOM 660 C C . ASP B 1 15 ? -0.002 7.27 15.945 1 71 15 ASP B C 1
ATOM 662 O O . ASP B 1 15 ? -0.753 6.598 15.234 1 71 15 ASP B O 1
ATOM 666 N N . VAL B 1 16 ? 0.854 8.102 15.5 1 67.81 16 VAL B N 1
ATOM 667 C CA . VAL B 1 16 ? 0.846 8.477 14.094 1 67.81 16 VAL B CA 1
ATOM 668 C C . VAL B 1 16 ? 1.515 7.379 13.266 1 67.81 16 VAL B C 1
ATOM 670 O O . VAL B 1 16 ? 1.108 7.113 12.133 1 67.81 16 VAL B O 1
ATOM 673 N N . LEU B 1 17 ? 2.426 6.707 13.914 1 73.38 17 LEU B N 1
ATOM 674 C CA . LEU B 1 17 ? 3.203 5.719 13.18 1 73.38 17 LEU B CA 1
ATOM 675 C C . LEU B 1 17 ? 2.607 4.324 13.344 1 73.38 17 LEU B C 1
ATOM 677 O O . LEU B 1 17 ? 2.83 3.447 12.5 1 73.38 17 LEU B O 1
ATOM 681 N N . ALA B 1 18 ? 1.849 4.164 14.422 1 75.88 18 ALA B N 1
ATOM 682 C CA . ALA B 1 18 ? 1.395 2.816 14.758 1 75.88 18 ALA B CA 1
ATOM 683 C C . ALA B 1 18 ? 0.527 2.236 13.641 1 75.88 18 ALA B C 1
ATOM 685 O O . ALA B 1 18 ? 0.692 1.076 13.258 1 75.88 18 ALA B O 1
ATOM 686 N N . GLY B 1 19 ? -0.298 3.02 13.109 1 77.62 19 GLY B N 1
ATOM 687 C CA . GLY B 1 19 ? -1.204 2.559 12.07 1 77.62 19 GLY B CA 1
ATOM 688 C C . GLY B 1 19 ? -0.486 2.078 10.82 1 77.62 19 GLY B C 1
ATOM 689 O O . GLY B 1 19 ? -0.587 0.906 10.453 1 77.62 19 GLY B O 1
ATOM 690 N N . PRO B 1 20 ? 0.262 2.943 10.328 1 80.44 20 PRO B N 1
ATOM 691 C CA . PRO B 1 20 ? 0.973 2.557 9.102 1 80.44 20 PRO B CA 1
ATOM 692 C C . PRO B 1 20 ? 1.999 1.452 9.344 1 80.44 20 PRO B C 1
ATOM 694 O O . PRO B 1 20 ? 2.223 0.611 8.469 1 80.44 20 PRO B O 1
ATOM 697 N N . LEU B 1 21 ? 2.539 1.424 10.523 1 81.25 21 LEU B N 1
ATOM 698 C CA . LEU B 1 21 ? 3.52 0.381 10.812 1 81.25 21 LEU B CA 1
ATOM 699 C C . LEU B 1 21 ? 2.855 -0.991 10.852 1 81.25 21 LEU B C 1
ATOM 701 O O . LEU B 1 21 ? 3.389 -1.96 10.305 1 81.25 21 LEU B O 1
ATOM 705 N N . VAL B 1 22 ? 1.73 -1.013 11.461 1 84.12 22 VAL B N 1
ATOM 706 C CA . VAL B 1 22 ? 1.033 -2.289 11.578 1 84.12 22 VAL B CA 1
ATOM 707 C C . VAL B 1 22 ? 0.496 -2.713 10.219 1 84.12 22 VAL B C 1
ATOM 709 O O . VAL B 1 22 ? 0.603 -3.881 9.836 1 84.12 22 VAL B O 1
ATOM 712 N N . THR B 1 23 ? 0.016 -1.812 9.438 1 89.31 23 THR B N 1
ATOM 713 C CA . THR B 1 23 ? -0.645 -2.119 8.172 1 89.31 23 THR B CA 1
ATOM 714 C C . THR B 1 23 ? 0.383 -2.371 7.074 1 89.31 23 THR B C 1
ATOM 716 O O . THR B 1 23 ? 0.047 -2.904 6.012 1 89.31 23 THR B O 1
ATOM 719 N N . LEU B 1 24 ? 1.601 -2.105 7.445 1 93.06 24 LEU B N 1
ATOM 720 C CA . LEU B 1 24 ? 2.598 -2.25 6.395 1 93.06 24 LEU B CA 1
ATOM 721 C C . LEU B 1 24 ? 3.627 -3.314 6.762 1 93.06 24 LEU B C 1
ATOM 723 O O . LEU B 1 24 ? 3.998 -4.141 5.922 1 93.06 24 LEU B O 1
ATOM 727 N N . VAL B 1 25 ? 4.008 -3.43 8.047 1 92.94 25 VAL B N 1
ATOM 728 C CA . VAL B 1 25 ? 5.152 -4.262 8.414 1 92.94 25 VAL B CA 1
ATOM 729 C C . VAL B 1 25 ? 4.773 -5.734 8.305 1 92.94 25 VAL B C 1
ATOM 731 O O . VAL B 1 25 ? 5.477 -6.52 7.672 1 92.94 25 VAL B O 1
ATOM 734 N N . TYR B 1 26 ? 3.67 -6.129 8.93 1 94.12 26 TYR B N 1
ATOM 735 C CA . TYR B 1 26 ? 3.295 -7.539 8.922 1 94.12 26 TYR B CA 1
ATOM 736 C C . TYR B 1 26 ? 3.018 -8.016 7.5 1 94.12 26 TYR B C 1
ATOM 738 O O . TYR B 1 26 ? 3.58 -9.023 7.059 1 94.12 26 TYR B O 1
ATOM 746 N N . PRO B 1 27 ? 2.137 -7.348 6.789 1 96.94 27 PRO B N 1
ATOM 747 C CA . PRO B 1 27 ? 1.905 -7.777 5.41 1 96.94 27 P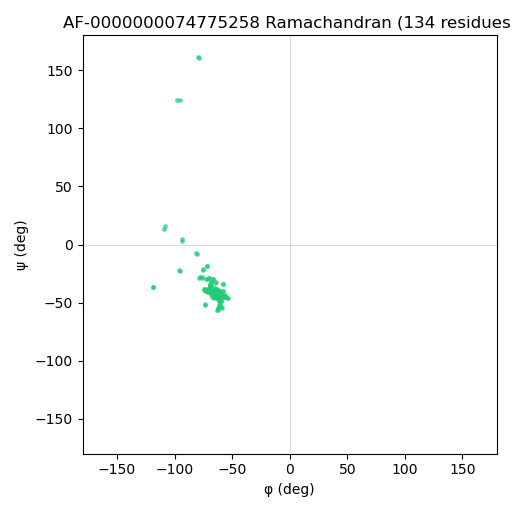RO B CA 1
ATOM 748 C C . PRO B 1 27 ? 3.178 -7.766 4.566 1 96.94 27 PRO B C 1
ATOM 750 O O . PRO B 1 27 ? 3.326 -8.578 3.654 1 96.94 27 PRO B O 1
ATOM 753 N N . LEU B 1 28 ? 4.043 -6.859 4.82 1 97.5 28 LEU B N 1
ATOM 754 C CA . LEU B 1 28 ? 5.324 -6.82 4.129 1 97.5 28 LEU B CA 1
ATOM 755 C C . LEU B 1 28 ? 6.125 -8.094 4.391 1 97.5 28 LEU B C 1
ATOM 757 O O . LEU B 1 28 ? 6.574 -8.75 3.453 1 97.5 28 LEU B O 1
ATOM 761 N N . TYR B 1 29 ? 6.242 -8.375 5.633 1 96.62 29 TYR B N 1
ATOM 762 C CA . TYR B 1 29 ? 6.969 -9.57 6.035 1 96.62 29 TYR B CA 1
ATOM 763 C C . TYR B 1 29 ? 6.324 -10.82 5.449 1 96.62 29 TYR B C 1
ATOM 765 O O . TYR B 1 29 ? 7.008 -11.664 4.863 1 96.62 29 TYR B O 1
ATOM 773 N N . ALA B 1 30 ? 5.09 -10.953 5.566 1 96.5 30 ALA B N 1
ATOM 774 C CA . ALA B 1 30 ? 4.34 -12.109 5.07 1 96.5 30 ALA B CA 1
ATOM 775 C C . ALA B 1 30 ? 4.406 -12.188 3.547 1 96.5 30 ALA B C 1
ATOM 777 O O . ALA B 1 30 ? 4.438 -13.281 2.977 1 96.5 30 ALA B O 1
ATOM 778 N N . SER B 1 31 ? 4.465 -11.078 2.803 1 98.12 31 SER B N 1
ATOM 779 C CA . SER B 1 31 ? 4.566 -11.047 1.348 1 98.12 31 SER B CA 1
ATOM 780 C C . SER B 1 31 ? 5.926 -11.555 0.876 1 98.12 31 SER B C 1
ATOM 782 O O . SER B 1 31 ? 6.012 -12.273 -0.125 1 98.12 31 SER B O 1
ATOM 784 N N . VAL B 1 32 ? 6.984 -11.273 1.6 1 97.75 32 VAL B N 1
ATOM 785 C CA . VAL B 1 32 ? 8.32 -11.758 1.259 1 97.75 32 VAL B CA 1
ATOM 786 C C . VAL B 1 32 ? 8.367 -13.273 1.389 1 97.75 32 VAL B C 1
ATOM 788 O O . VAL B 1 32 ? 8.852 -13.969 0.492 1 97.75 32 VAL B O 1
ATOM 791 N N . LYS B 1 33 ? 7.793 -13.711 2.502 1 97.62 33 LYS B N 1
ATOM 792 C CA . LYS B 1 33 ? 7.75 -15.156 2.705 1 97.62 33 LYS B CA 1
ATOM 793 C C . LYS B 1 33 ? 6.918 -15.844 1.623 1 97.62 33 LYS B C 1
ATOM 795 O O . LYS B 1 33 ? 7.266 -16.922 1.156 1 97.62 33 LYS B O 1
ATOM 800 N N . ALA B 1 34 ? 5.801 -15.211 1.216 1 96.69 34 ALA B N 1
ATOM 801 C CA . ALA B 1 34 ? 4.934 -15.758 0.174 1 96.69 34 ALA B CA 1
ATOM 802 C C . ALA B 1 34 ? 5.664 -15.836 -1.163 1 96.69 34 ALA B C 1
ATOM 804 O O . ALA B 1 34 ? 5.531 -16.828 -1.893 1 96.69 34 ALA B O 1
ATOM 805 N N . ILE B 1 35 ? 6.434 -14.883 -1.458 1 96.44 35 ILE B N 1
ATOM 806 C CA . ILE B 1 35 ? 7.184 -14.852 -2.709 1 96.44 35 ILE B CA 1
ATOM 807 C C . ILE B 1 35 ? 8.203 -15.984 -2.73 1 96.44 35 ILE B C 1
ATOM 809 O O . ILE B 1 35 ? 8.43 -16.609 -3.773 1 96.44 35 ILE B O 1
ATOM 813 N N . GLU B 1 36 ? 8.766 -16.203 -1.632 1 95.25 36 GLU B N 1
ATOM 814 C CA . GLU B 1 36 ? 9.812 -17.219 -1.525 1 95.25 36 GLU B CA 1
ATOM 815 C C . GLU B 1 36 ? 9.219 -18.625 -1.527 1 95.25 36 GLU B C 1
ATOM 817 O O . GLU B 1 36 ? 9.906 -19.594 -1.862 1 95.25 36 GLU B O 1
ATOM 822 N N . SER B 1 37 ? 7.953 -18.672 -1.192 1 91.88 37 SER B N 1
ATOM 823 C CA . SER B 1 37 ? 7.309 -19.984 -1.155 1 91.88 37 SER B CA 1
ATOM 824 C C . SER B 1 37 ? 6.926 -20.453 -2.555 1 91.88 37 SER B C 1
ATOM 826 O O . SER B 1 37 ? 6.836 -19.641 -3.482 1 91.88 37 SER B O 1
ATOM 828 N N . LYS B 1 38 ? 6.688 -21.797 -2.729 1 90 38 LYS B N 1
ATOM 829 C CA . LYS B 1 38 ? 6.328 -22.359 -4.027 1 90 38 LYS B CA 1
ATOM 830 C C . LYS B 1 38 ? 4.816 -22.453 -4.188 1 90 38 LYS B C 1
ATOM 832 O O . LYS B 1 38 ? 4.32 -22.766 -5.27 1 90 38 LYS B O 1
ATOM 837 N N . SER B 1 39 ? 4.133 -21.953 -3.248 1 92.19 39 SER B N 1
ATOM 838 C CA . SER B 1 39 ? 2.678 -22.078 -3.303 1 92.19 39 SER B CA 1
ATOM 839 C C . SER B 1 39 ? 2.041 -20.812 -3.857 1 92.19 39 SER B C 1
ATOM 841 O O . SER B 1 39 ? 2.217 -19.719 -3.299 1 92.19 39 SER B O 1
ATOM 843 N N . PRO B 1 40 ? 1.288 -20.953 -4.879 1 92.06 40 PRO B N 1
ATOM 844 C CA . PRO B 1 40 ? 0.62 -19.797 -5.461 1 92.06 40 PRO B CA 1
ATOM 845 C C . PRO B 1 40 ? -0.517 -19.266 -4.59 1 92.06 40 PRO B C 1
ATOM 847 O O . PRO B 1 40 ? -0.878 -18.094 -4.684 1 92.06 40 PRO B O 1
ATOM 850 N N . GLU B 1 41 ? -0.992 -20.078 -3.689 1 93.81 41 GLU B N 1
ATOM 851 C CA . GLU B 1 41 ? -2.117 -19.703 -2.844 1 93.81 41 GLU B CA 1
ATOM 852 C C . GLU B 1 41 ? -1.722 -18.609 -1.861 1 93.81 41 GLU B C 1
ATOM 854 O O . GLU B 1 41 ? -2.512 -17.703 -1.582 1 93.81 41 GLU B O 1
ATOM 859 N N . ASP B 1 42 ? -0.559 -18.719 -1.304 1 95.56 42 ASP B N 1
ATOM 860 C CA . ASP B 1 42 ? -0.113 -17.703 -0.354 1 95.56 42 ASP B CA 1
ATOM 861 C C . ASP B 1 42 ? 0.156 -16.375 -1.057 1 95.56 42 ASP B C 1
ATOM 863 O O . ASP B 1 42 ? -0.152 -15.312 -0.52 1 95.56 42 ASP B O 1
ATOM 867 N N . ASP B 1 43 ? 0.69 -16.391 -2.314 1 96.69 43 ASP B N 1
ATOM 868 C CA . ASP B 1 43 ? 0.868 -15.164 -3.078 1 96.69 43 ASP B CA 1
ATOM 869 C C . ASP B 1 43 ? -0.464 -14.445 -3.279 1 96.69 43 ASP B C 1
ATOM 871 O O . ASP B 1 43 ? -0.559 -13.234 -3.072 1 96.69 43 ASP B O 1
ATOM 875 N N . GLN B 1 44 ? -1.496 -15.242 -3.639 1 96.06 44 GLN B N 1
ATOM 876 C CA . GLN B 1 44 ? -2.805 -14.656 -3.902 1 96.06 44 GLN B CA 1
ATOM 877 C C . GLN B 1 44 ? -3.402 -14.055 -2.633 1 96.06 44 GLN B C 1
ATOM 879 O O . GLN B 1 44 ? -4.039 -13 -2.68 1 96.06 44 GLN B O 1
ATOM 884 N N . GLN B 1 45 ? -3.176 -14.703 -1.56 1 96.31 45 GLN B N 1
ATOM 885 C CA . GLN B 1 45 ? -3.701 -14.219 -0.286 1 96.31 45 GLN B CA 1
ATOM 886 C C . GLN B 1 45 ? -3.176 -12.82 0.033 1 96.31 45 GLN B C 1
ATOM 888 O O . GLN B 1 45 ? -3.953 -11.914 0.329 1 96.31 45 GLN B O 1
ATOM 893 N N . TRP B 1 46 ? -1.899 -12.68 0.002 1 97.75 46 TRP B N 1
ATOM 894 C CA . TRP B 1 46 ? -1.3 -11.406 0.379 1 97.75 46 TRP B CA 1
ATOM 895 C C . TRP B 1 46 ? -1.53 -10.352 -0.702 1 97.75 46 TRP B C 1
ATOM 897 O O . TRP B 1 46 ? -1.678 -9.164 -0.401 1 97.75 46 TRP B O 1
ATOM 907 N N . LEU B 1 47 ? -1.639 -10.766 -1.929 1 98 47 LEU B N 1
ATOM 908 C CA . LEU B 1 47 ? -2.035 -9.836 -2.979 1 98 47 LEU B CA 1
ATOM 909 C C . LEU B 1 47 ? -3.449 -9.312 -2.74 1 98 47 LEU B C 1
ATOM 911 O O . LEU B 1 47 ? -3.723 -8.133 -2.939 1 98 47 LEU B O 1
ATOM 915 N N . THR B 1 48 ? -4.355 -10.211 -2.312 1 97.94 48 THR B N 1
ATOM 916 C CA . THR B 1 48 ? -5.719 -9.805 -1.99 1 97.94 48 THR B CA 1
ATOM 917 C C . THR B 1 48 ? -5.723 -8.773 -0.861 1 97.94 48 THR B C 1
ATOM 919 O O . THR B 1 48 ? -6.504 -7.82 -0.886 1 97.94 48 THR B O 1
ATOM 922 N N . TYR B 1 49 ? -4.922 -8.977 0.151 1 97.75 49 TYR B N 1
ATOM 923 C CA . TYR B 1 49 ? -4.789 -7.996 1.221 1 97.75 49 TYR B CA 1
ATOM 924 C C . TYR B 1 49 ? -4.438 -6.625 0.661 1 97.75 49 TYR B C 1
ATOM 926 O O . TYR B 1 49 ? -5.055 -5.621 1.029 1 97.75 49 TYR B O 1
ATOM 934 N N . TRP B 1 50 ? -3.479 -6.555 -0.255 1 97.44 50 TRP B N 1
ATOM 935 C CA . TRP B 1 50 ? -3.01 -5.293 -0.815 1 97.44 50 TRP B CA 1
ATOM 936 C C . TRP B 1 50 ? -4.086 -4.648 -1.68 1 97.44 50 TRP B C 1
ATOM 938 O O . TRP B 1 50 ? -4.207 -3.42 -1.723 1 97.44 50 TRP B O 1
ATOM 948 N N . VAL B 1 51 ? -4.898 -5.484 -2.338 1 97.69 51 VAL B N 1
ATOM 949 C CA . VAL B 1 51 ? -6.016 -4.984 -3.129 1 97.69 51 VAL B CA 1
A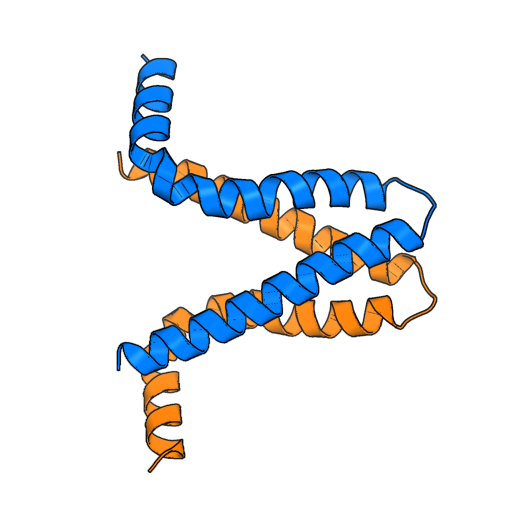TOM 950 C C . VAL B 1 51 ? -7.059 -4.348 -2.209 1 97.69 51 VAL B C 1
ATOM 952 O O . VAL B 1 51 ? -7.523 -3.236 -2.465 1 97.69 51 VAL B O 1
ATOM 955 N N . LEU B 1 52 ? -7.371 -4.996 -1.121 1 97 52 LEU B N 1
ATOM 956 C CA . LEU B 1 52 ? -8.352 -4.484 -0.17 1 97 52 LEU B CA 1
ATOM 957 C C . LEU B 1 52 ? -7.844 -3.209 0.498 1 97 52 LEU B C 1
ATOM 959 O O . LEU B 1 52 ? -8.602 -2.252 0.674 1 97 52 LEU B O 1
ATOM 963 N N . TYR B 1 53 ? -6.598 -3.25 0.866 1 96 53 TYR B N 1
ATOM 964 C CA . TYR B 1 53 ? -5.961 -2.074 1.448 1 96 53 TYR B CA 1
ATOM 965 C C . TYR B 1 53 ? -6.035 -0.887 0.495 1 96 53 TYR B C 1
ATOM 967 O O . TYR B 1 53 ? -6.344 0.233 0.91 1 96 53 TYR B O 1
ATOM 975 N N . SER B 1 54 ? -5.738 -1.096 -0.772 1 94.81 54 SER B N 1
ATOM 976 C CA . SER B 1 54 ? -5.773 -0.043 -1.783 1 94.81 54 SER B CA 1
ATOM 977 C C . SER B 1 54 ? -7.188 0.497 -1.968 1 94.81 54 SER B C 1
ATOM 979 O O . SER B 1 54 ? -7.383 1.708 -2.088 1 94.81 54 SER B O 1
ATOM 981 N N . LEU B 1 55 ? -8.211 -0.369 -2.008 1 95.44 55 LEU B N 1
ATOM 982 C CA . LEU B 1 55 ? -9.594 0.041 -2.193 1 95.44 55 LEU B CA 1
ATOM 983 C C . LEU B 1 55 ? -10.062 0.91 -1.03 1 95.44 55 LEU B C 1
ATOM 985 O O . LEU B 1 55 ? -10.695 1.947 -1.24 1 95.44 55 LEU B O 1
ATOM 989 N N . VAL B 1 56 ? -9.766 0.491 0.148 1 93.88 56 VAL B N 1
ATOM 990 C CA . VAL B 1 56 ? -10.148 1.245 1.336 1 93.88 56 VAL B CA 1
ATOM 991 C C . VAL B 1 56 ? -9.445 2.6 1.341 1 93.88 56 VAL B C 1
ATOM 993 O O . VAL B 1 56 ? -10.062 3.629 1.615 1 93.88 56 VAL B O 1
ATOM 996 N N . THR B 1 57 ? -8.102 2.576 0.999 1 90.5 57 THR B N 1
ATOM 997 C CA . THR B 1 57 ? -7.324 3.807 0.982 1 90.5 57 THR B CA 1
ATOM 998 C C . THR B 1 57 ? -7.867 4.781 -0.06 1 90.5 57 THR B C 1
ATOM 1000 O O . THR B 1 57 ? -8 5.977 0.21 1 90.5 57 THR B O 1
ATOM 1003 N N . LEU B 1 58 ? -8.234 4.301 -1.184 1 88.94 58 LEU B N 1
ATOM 1004 C CA . LEU B 1 58 ? -8.789 5.141 -2.242 1 88.94 58 LEU B CA 1
ATOM 1005 C C . LEU B 1 58 ? -10.133 5.73 -1.828 1 88.94 58 LEU B C 1
ATOM 1007 O O . LEU B 1 58 ? -10.406 6.906 -2.086 1 88.94 58 LEU B O 1
ATOM 1011 N N . PHE B 1 59 ? -10.938 4.906 -1.233 1 90.56 59 PHE B N 1
ATOM 1012 C CA . PHE B 1 59 ? -12.227 5.383 -0.729 1 90.56 59 PHE B CA 1
ATOM 1013 C C . PHE B 1 59 ? -12.023 6.477 0.313 1 90.56 59 PHE B C 1
ATOM 1015 O O . PHE B 1 59 ? -12.727 7.492 0.294 1 90.56 59 PHE B O 1
ATOM 1022 N N . GLU B 1 60 ? -11.078 6.285 1.204 1 87.12 60 GLU B N 1
ATOM 1023 C CA . GLU B 1 60 ? -10.797 7.27 2.244 1 87.12 60 GLU B CA 1
ATOM 1024 C C . GLU B 1 60 ? -10.297 8.578 1.644 1 87.12 60 GLU B C 1
ATOM 1026 O O . GLU B 1 60 ? -10.688 9.664 2.086 1 87.12 60 GLU B O 1
ATOM 1031 N N . LEU B 1 61 ? -9.445 8.461 0.722 1 83.12 61 LEU B N 1
ATOM 1032 C CA . LEU B 1 61 ? -8.898 9.648 0.066 1 83.12 61 LEU B CA 1
ATOM 1033 C C . LEU B 1 61 ? -10 10.43 -0.638 1 83.12 61 LEU B C 1
ATOM 1035 O O . LEU B 1 61 ? -10.031 11.664 -0.564 1 83.12 61 LEU B O 1
ATOM 1039 N N . THR B 1 62 ? -10.859 9.742 -1.326 1 82.62 62 THR B N 1
ATOM 1040 C CA . THR B 1 62 ? -11.961 10.383 -2.037 1 82.62 62 THR B CA 1
ATOM 1041 C C . THR B 1 62 ? -12.93 11.047 -1.059 1 82.62 62 THR B C 1
ATOM 1043 O O . THR B 1 62 ? -13.305 12.211 -1.244 1 82.62 62 THR B O 1
ATOM 1046 N N . PHE B 1 63 ? -13.273 10.383 -0.021 1 83.38 63 PHE B N 1
ATOM 1047 C CA . PHE B 1 63 ? -14.234 10.906 0.938 1 83.38 63 PHE B CA 1
ATOM 1048 C C . PHE B 1 63 ? -13.625 12.023 1.769 1 83.38 63 PHE B C 1
ATOM 1050 O O . PHE B 1 63 ? -14.305 13 2.109 1 83.38 63 PHE B O 1
ATOM 1057 N N . SER B 1 64 ? -12.422 11.898 2.158 1 81.31 64 SER B N 1
ATOM 1058 C CA . SER B 1 64 ? 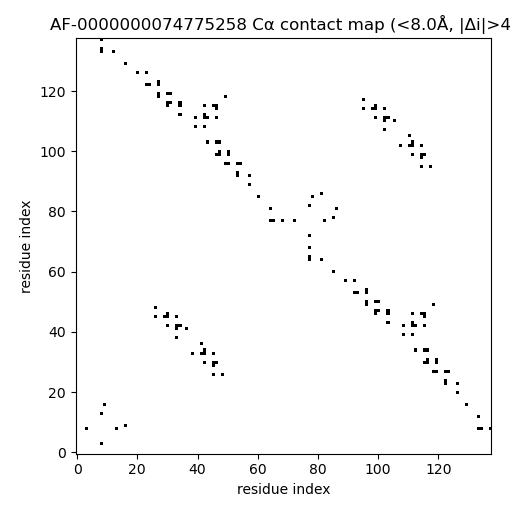-11.75 12.945 2.918 1 81.31 64 SER B CA 1
ATOM 1059 C C . SER B 1 64 ? -11.672 14.242 2.117 1 81.31 64 SER B C 1
ATOM 1061 O O . SER B 1 64 ? -11.852 15.336 2.668 1 81.31 64 SER B O 1
ATOM 1063 N N . THR B 1 65 ? -11.422 14.18 0.908 1 76.62 65 THR B N 1
ATOM 1064 C CA . THR B 1 65 ? -11.344 15.344 0.04 1 76.62 65 THR B CA 1
ATOM 1065 C C . THR B 1 65 ? -12.727 15.969 -0.146 1 76.62 65 THR B C 1
ATOM 1067 O O . THR B 1 65 ? -12.867 17.188 -0.17 1 76.62 65 THR B O 1
ATOM 1070 N N . LEU B 1 66 ? -13.695 15.109 -0.164 1 73.25 66 LEU B N 1
ATOM 1071 C CA . LEU B 1 66 ? -15.07 15.578 -0.328 1 73.25 66 LEU B CA 1
ATOM 1072 C C . LEU B 1 66 ? -15.555 16.312 0.923 1 73.25 66 LEU B C 1
ATOM 1074 O O . LEU B 1 66 ? -16.25 1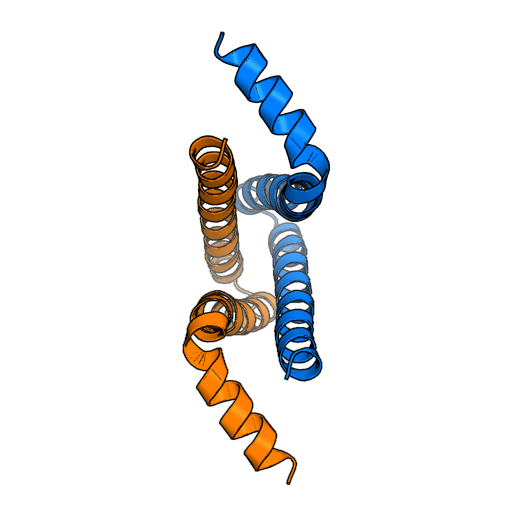7.328 0.828 1 73.25 66 LEU B O 1
ATOM 1078 N N . ILE B 1 67 ? -15.188 15.781 2.02 1 78.38 67 ILE B N 1
ATOM 1079 C CA . ILE B 1 67 ? -15.656 16.328 3.283 1 78.38 67 ILE B CA 1
ATOM 1080 C C . ILE B 1 67 ? -14.93 17.641 3.568 1 78.38 67 ILE B C 1
ATOM 1082 O O . ILE B 1 67 ? -15.5 18.562 4.164 1 78.38 67 ILE B O 1
ATOM 1086 N N . GLU B 1 68 ? -13.727 17.703 3.273 1 72.19 68 GLU B N 1
ATOM 1087 C CA . GLU B 1 68 ? -12.953 18.922 3.516 1 72.19 68 GLU B CA 1
ATOM 1088 C C . GLU B 1 68 ? -13.375 20.047 2.574 1 72.19 68 GLU B C 1
ATOM 1090 O O . GLU B 1 68 ? -13.156 21.219 2.865 1 72.19 68 GLU B O 1
ATOM 1095 N N . TRP B 1 69 ? -13.82 19.734 1.452 1 62.78 69 TRP B N 1
ATOM 1096 C CA . TRP B 1 69 ? -14.281 20.797 0.548 1 62.78 69 TRP B CA 1
ATOM 1097 C C . TRP B 1 69 ? -15.742 21.141 0.812 1 62.78 69 TRP B C 1
ATOM 1099 O O . TRP B 1 69 ? -16.109 22.312 0.856 1 62.78 69 TRP B O 1
#